Protein AF-A0A352SSP4-F1 (afdb_monomer)

Foldseek 3Di:
DVPDDPDDDAAAEQPDPWDWDQDDWDQDPPPGIDTDIDTHYHDDDQQDWDAPPVVRDTDGRHDDD

pLDDT: mean 87.96, std 8.55, range [54.12, 94.44]

Sequence (65 aa):
DATETRDIERSAKDSDPLSGLAFKIMNDPFVGSLTFLRIYSGSLKKGDSILNSTKGKKERVGRMM

Secondary structure (DSSP, 8-state):
-TT--------S-TTSPPEEEEEEEEEETTTEEEEEEEEEES---TT-EEEETTTTEEEE-----

Solvent-accessible surface area (backbone atoms only — not comparable to full-atom values): 4398 Å² total; per-residue (Å²): 112,101,84,62,81,76,90,74,85,74,60,83,37,66,87,42,73,72,41,67,49,76,80,47,78,46,78,43,97,88,80,40,78,44,73,44,68,48,75,52,16,24,72,87,58,80,68,41,76,44,74,41,78,93,75,77,39,80,44,70,40,64,87,86,132

Nearest PDB structures (foldseek):
  6bk7-assembly2_B  TM=9.783E-01  e=1.008E-04  Enterococcus faecalis V583
  5vh6-assembly1_A  TM=9.226E-01  e=7.327E-05  Bacillus subtilis subsp. subtilis str. 168
  2xex-assembly1_A  TM=9.908E-01  e=2.032E-04  Staphylococcus aureus
  2xex-assembly2_B  TM=9.857E-01  e=3.176E-04  Staphylococcus aureus
  3zz0-assembly1_A  TM=9.335E-01  e=3.176E-04  Staphylococcus aureus

Mean predicted aligned error: 5.73 Å

Structure (mmCIF, N/CA/C/O backbone):
data_AF-A0A352SSP4-F1
#
_entry.id   AF-A0A352SSP4-F1
#
loop_
_atom_site.group_PDB
_atom_site.id
_atom_site.type_symbol
_atom_site.label_atom_id
_atom_site.label_alt_id
_atom_site.label_comp_id
_atom_site.label_asym_id
_atom_site.label_entity_id
_atom_site.label_seq_id
_atom_site.pdbx_PDB_ins_code
_atom_site.Cartn_x
_atom_site.Cartn_y
_atom_site.Cartn_z
_atom_site.occupancy
_atom_site.B_iso_or_equiv
_atom_site.auth_seq_id
_atom_site.auth_comp_id
_atom_site.auth_asym_id
_atom_site.auth_atom_id
_atom_site.pdbx_PDB_model_num
ATOM 1 N N . ASP A 1 1 ? 2.436 16.666 13.380 1.00 54.12 1 ASP A N 1
ATOM 2 C CA . ASP A 1 1 ? 1.601 17.689 14.053 1.00 54.12 1 ASP A CA 1
ATOM 3 C C . ASP A 1 1 ? 1.690 17.580 15.566 1.00 54.12 1 ASP A C 1
ATOM 5 O O . ASP A 1 1 ? 1.946 16.493 16.064 1.00 54.12 1 ASP A O 1
ATOM 9 N N . ALA A 1 2 ? 1.477 18.672 16.308 1.00 60.88 2 ALA A N 1
ATOM 10 C CA . ALA A 1 2 ? 1.519 18.669 17.782 1.00 60.88 2 ALA A CA 1
ATOM 11 C C . ALA A 1 2 ? 0.383 17.849 18.442 1.00 60.88 2 ALA A C 1
ATOM 13 O O . ALA A 1 2 ? 0.438 17.564 19.633 1.00 60.88 2 ALA A O 1
ATOM 14 N N . THR A 1 3 ? -0.623 17.445 17.662 1.00 70.44 3 THR A N 1
ATOM 15 C CA . THR A 1 3 ? -1.761 16.596 18.056 1.00 70.44 3 THR A CA 1
ATOM 16 C C . THR A 1 3 ? -1.644 15.145 17.577 1.00 70.44 3 THR A C 1
ATOM 18 O O . THR A 1 3 ? -2.562 14.354 17.779 1.00 70.44 3 THR A O 1
ATOM 21 N N . GLU A 1 4 ? -0.544 14.771 16.924 1.00 68.06 4 GLU A N 1
ATOM 22 C CA . GLU A 1 4 ? -0.385 13.444 16.330 1.00 68.06 4 GLU A CA 1
ATOM 23 C C . GLU A 1 4 ? 0.007 12.407 17.392 1.00 68.06 4 GLU A C 1
ATOM 25 O O . GLU A 1 4 ? 1.134 12.400 17.892 1.00 68.06 4 GLU A O 1
ATOM 30 N N . THR A 1 5 ? -0.920 11.512 17.737 1.00 70.25 5 THR A N 1
ATOM 31 C CA . THR A 1 5 ? -0.625 10.357 18.591 1.00 70.25 5 THR A CA 1
ATOM 32 C C . THR A 1 5 ? 0.247 9.370 17.817 1.00 70.25 5 THR A C 1
ATOM 34 O O . THR A 1 5 ? -0.198 8.744 16.854 1.00 70.25 5 THR A O 1
ATOM 37 N N . ARG A 1 6 ? 1.511 9.258 18.229 1.00 67.12 6 ARG A N 1
ATOM 38 C CA . ARG A 1 6 ? 2.461 8.252 17.740 1.00 67.12 6 ARG A CA 1
ATOM 39 C C . ARG A 1 6 ? 2.257 6.950 18.527 1.00 67.12 6 ARG A C 1
ATOM 41 O O . ARG A 1 6 ? 1.735 6.996 19.634 1.00 67.12 6 ARG A O 1
ATOM 48 N N . ASP A 1 7 ? 2.611 5.813 17.932 1.00 71.94 7 ASP A N 1
ATOM 49 C CA . ASP A 1 7 ? 2.476 4.467 18.527 1.00 71.94 7 ASP A CA 1
ATOM 50 C C . ASP A 1 7 ? 1.034 3.962 18.714 1.00 71.94 7 ASP A C 1
ATOM 52 O O . ASP A 1 7 ? 0.654 3.405 19.740 1.00 71.94 7 ASP A O 1
ATOM 56 N N . ILE A 1 8 ? 0.211 4.122 17.674 1.00 80.06 8 ILE A N 1
ATOM 57 C CA . ILE A 1 8 ? -1.118 3.504 17.622 1.00 80.06 8 ILE A CA 1
ATOM 58 C C . ILE A 1 8 ? -0.958 2.004 17.358 1.00 80.06 8 ILE A C 1
ATOM 60 O O . ILE A 1 8 ? -0.459 1.609 16.299 1.00 80.06 8 ILE A O 1
ATOM 64 N N . GLU A 1 9 ? -1.435 1.172 18.282 1.00 81.88 9 GLU A N 1
ATOM 65 C CA . GLU A 1 9 ? -1.487 -0.274 18.079 1.00 81.88 9 GLU A CA 1
ATOM 66 C C . GLU A 1 9 ? -2.356 -0.632 16.868 1.00 81.88 9 GLU A C 1
ATOM 68 O O . GLU A 1 9 ? -3.448 -0.096 16.658 1.00 81.88 9 GLU A O 1
ATOM 73 N N . ARG A 1 10 ? -1.863 -1.566 16.051 1.00 85.00 10 ARG A N 1
ATOM 74 C CA . ARG A 1 10 ? -2.578 -2.094 14.888 1.00 85.00 10 ARG A CA 1
ATOM 75 C C . ARG A 1 10 ? -2.823 -3.577 15.083 1.00 85.00 10 ARG A C 1
ATOM 77 O O . ARG A 1 10 ? -1.889 -4.374 15.077 1.00 85.00 10 ARG A O 1
ATOM 84 N N . SER A 1 11 ? -4.092 -3.933 15.258 1.00 88.81 11 SER A N 1
ATOM 85 C CA . SER A 1 11 ? -4.522 -5.326 15.296 1.00 88.81 11 SER A CA 1
ATOM 86 C C . SER A 1 11 ? -4.634 -5.886 13.880 1.00 88.81 11 SER A C 1
ATOM 88 O O . SER A 1 11 ? -4.950 -5.163 12.936 1.00 88.81 11 SER A O 1
ATOM 90 N N . ALA A 1 12 ? -4.436 -7.196 13.733 1.00 91.12 12 ALA A N 1
ATOM 91 C CA . ALA A 1 12 ? -4.628 -7.908 12.470 1.00 91.12 12 ALA A CA 1
ATOM 92 C C . ALA A 1 12 ? -6.122 -8.112 12.157 1.00 91.12 12 ALA A C 1
ATOM 94 O O . ALA A 1 12 ? -6.618 -9.237 12.127 1.00 91.12 12 ALA A O 1
ATOM 95 N N . LYS A 1 13 ? -6.855 -7.007 11.990 1.00 91.62 13 LYS A N 1
ATOM 96 C CA . LYS A 1 13 ? -8.273 -6.981 11.624 1.00 91.62 13 LYS A CA 1
ATOM 97 C C . LYS A 1 13 ? -8.448 -6.312 10.269 1.00 91.62 13 LYS A C 1
ATOM 99 O O . LYS A 1 13 ? -7.930 -5.221 10.041 1.00 91.62 13 LYS A O 1
ATOM 104 N N . ASP A 1 14 ? -9.258 -6.917 9.410 1.00 89.94 14 ASP A N 1
ATOM 105 C CA . ASP A 1 14 ? -9.547 -6.389 8.070 1.00 89.94 14 ASP A CA 1
ATOM 106 C C . ASP A 1 14 ? -10.399 -5.109 8.096 1.00 89.94 14 ASP A C 1
ATOM 108 O O . ASP A 1 14 ? -10.408 -4.348 7.128 1.00 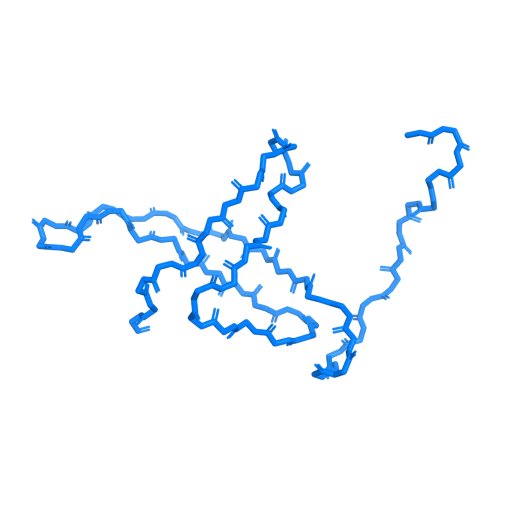89.94 14 ASP A O 1
ATOM 112 N N . SER A 1 15 ? -11.117 -4.869 9.200 1.00 90.50 15 SER A N 1
ATOM 113 C CA . SER A 1 15 ? -11.933 -3.671 9.432 1.00 90.50 15 SER A CA 1
ATOM 114 C C . SER A 1 15 ? -11.124 -2.447 9.860 1.00 90.50 15 SER A C 1
ATOM 116 O O . SER A 1 15 ? -11.628 -1.327 9.783 1.00 90.50 15 SER A O 1
ATOM 118 N N . ASP A 1 16 ? -9.902 -2.652 10.353 1.00 90.19 16 ASP A N 1
ATOM 119 C CA . ASP A 1 16 ? -9.051 -1.562 10.822 1.00 90.19 16 ASP A CA 1
ATOM 120 C C . ASP A 1 16 ? -8.469 -0.785 9.627 1.00 90.19 16 ASP A C 1
ATOM 122 O O . ASP A 1 16 ? -8.398 -1.307 8.511 1.00 90.19 16 ASP A O 1
ATOM 126 N N . PRO A 1 17 ? -8.019 0.470 9.812 1.00 90.31 17 PRO A N 1
ATOM 127 C CA . PRO A 1 17 ? -7.435 1.214 8.705 1.00 90.31 17 PRO A CA 1
ATOM 128 C C . PRO A 1 17 ? -6.177 0.516 8.173 1.00 90.31 17 PRO A C 1
ATOM 130 O O . PRO A 1 17 ? -5.416 -0.079 8.944 1.00 90.31 17 PRO A O 1
ATOM 133 N N . LEU A 1 18 ? -5.949 0.626 6.862 1.00 91.69 18 LEU A N 1
ATOM 134 C CA . LEU A 1 18 ? -4.826 -0.020 6.190 1.00 91.69 18 LEU A CA 1
ATOM 135 C C . LEU A 1 18 ? -3.490 0.405 6.813 1.00 91.69 18 LEU A C 1
ATOM 137 O O . LEU A 1 18 ? -3.168 1.593 6.868 1.00 91.69 18 LEU A O 1
ATOM 141 N N . SER A 1 19 ? -2.695 -0.577 7.228 1.00 93.19 19 SER A N 1
ATOM 142 C CA . SER A 1 19 ? -1.298 -0.380 7.604 1.00 93.19 19 SER A CA 1
ATOM 143 C C . SER A 1 19 ? -0.434 -1.498 7.032 1.00 93.19 19 SER A C 1
ATOM 145 O O . SER A 1 19 ? -0.834 -2.664 6.990 1.00 93.19 19 SER A O 1
ATOM 147 N N . GLY A 1 20 ? 0.756 -1.145 6.557 1.00 92.62 20 GLY A N 1
ATOM 148 C CA . GLY A 1 20 ? 1.669 -2.105 5.960 1.00 92.62 20 GLY A CA 1
ATOM 149 C C . GLY A 1 20 ? 3.070 -1.547 5.767 1.00 92.62 20 GLY A C 1
ATOM 150 O O . GLY A 1 20 ? 3.270 -0.332 5.751 1.00 92.62 20 GLY A O 1
ATOM 151 N N . LEU A 1 21 ? 4.036 -2.451 5.618 1.00 93.00 21 LEU A N 1
ATOM 152 C CA . LEU A 1 21 ? 5.445 -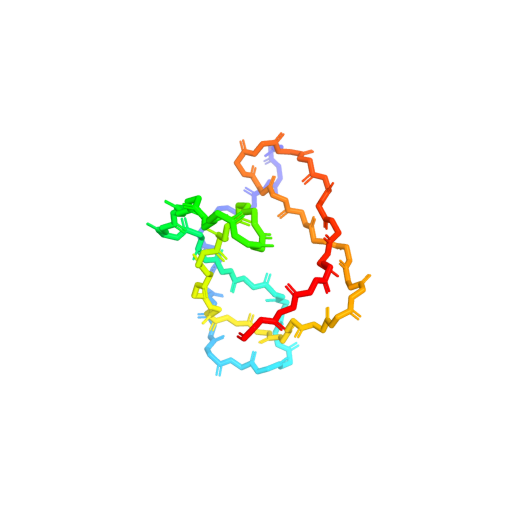2.134 5.406 1.00 93.00 21 LEU A CA 1
ATOM 153 C C . LEU A 1 21 ? 5.913 -2.660 4.052 1.00 93.00 21 LEU A C 1
ATOM 155 O O . LEU A 1 21 ? 5.796 -3.852 3.756 1.00 93.00 21 LEU A O 1
ATOM 159 N N . ALA A 1 22 ? 6.475 -1.763 3.244 1.00 93.81 22 ALA A N 1
ATOM 160 C CA . ALA A 1 22 ? 7.187 -2.123 2.028 1.00 93.81 22 ALA A CA 1
ATOM 161 C C . ALA A 1 22 ? 8.617 -2.529 2.405 1.00 93.81 22 ALA A C 1
ATOM 163 O O . ALA A 1 22 ? 9.442 -1.673 2.717 1.00 93.81 22 ALA A O 1
ATOM 164 N N . PHE A 1 23 ? 8.898 -3.832 2.429 1.00 94.44 23 PHE A N 1
ATOM 165 C CA . PHE A 1 23 ? 10.164 -4.361 2.956 1.00 94.44 23 PHE A CA 1
ATOM 166 C C . PHE A 1 23 ? 11.171 -4.725 1.862 1.00 94.44 23 PHE A C 1
ATOM 168 O O . PHE A 1 23 ? 12.357 -4.891 2.141 1.00 94.44 23 PHE A O 1
ATOM 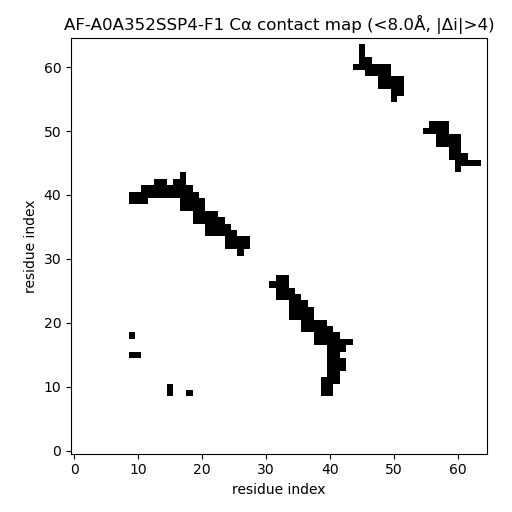175 N N . LYS A 1 24 ? 10.715 -4.876 0.615 1.00 93.88 24 LYS A N 1
ATOM 176 C CA . LYS A 1 24 ? 11.584 -5.235 -0.504 1.00 93.88 24 LYS A CA 1
ATOM 177 C C . LYS A 1 24 ? 11.115 -4.574 -1.789 1.00 93.88 24 LYS A C 1
ATOM 179 O O . LYS A 1 24 ? 9.923 -4.553 -2.085 1.00 93.88 24 LYS A O 1
ATOM 184 N N . ILE A 1 25 ? 12.072 -4.066 -2.555 1.00 92.75 25 ILE A N 1
ATOM 185 C CA . ILE A 1 25 ? 11.855 -3.514 -3.891 1.00 92.75 25 ILE A CA 1
ATOM 186 C C . ILE A 1 25 ? 12.731 -4.314 -4.850 1.00 92.75 25 ILE A C 1
ATOM 188 O O . ILE A 1 25 ? 13.920 -4.503 -4.592 1.00 92.75 25 ILE A O 1
ATOM 192 N N . MET A 1 26 ? 12.140 -4.821 -5.925 1.00 93.69 26 MET A N 1
ATOM 193 C CA . MET A 1 26 ? 12.835 -5.572 -6.970 1.00 93.69 26 MET A CA 1
ATOM 194 C C . MET A 1 26 ? 12.443 -5.014 -8.329 1.00 93.69 26 MET A C 1
ATOM 196 O O . MET A 1 26 ? 11.288 -4.671 -8.535 1.00 93.69 26 MET A O 1
ATOM 200 N N . ASN A 1 27 ? 13.383 -4.949 -9.264 1.00 92.69 27 ASN A N 1
ATOM 201 C CA . ASN A 1 27 ? 13.080 -4.578 -10.641 1.00 92.69 27 ASN A CA 1
ATOM 202 C C . ASN A 1 27 ? 13.059 -5.847 -11.488 1.00 92.69 27 ASN A C 1
ATOM 204 O O . ASN A 1 27 ? 14.092 -6.492 -11.658 1.00 92.69 27 ASN A O 1
ATOM 208 N N . ASP A 1 28 ? 11.880 -6.202 -11.982 1.00 90.69 28 ASP A N 1
ATOM 209 C CA . ASP A 1 28 ? 11.683 -7.308 -12.906 1.00 90.69 28 ASP A CA 1
ATOM 210 C C . ASP A 1 28 ? 11.697 -6.792 -14.359 1.00 90.69 28 ASP A C 1
ATOM 212 O O . ASP A 1 28 ? 11.076 -5.763 -14.651 1.00 90.69 28 ASP A O 1
ATOM 216 N N . PRO A 1 29 ? 12.390 -7.477 -15.285 1.00 89.25 29 PRO A N 1
ATOM 217 C CA . PRO A 1 29 ? 12.531 -7.025 -16.668 1.00 89.25 29 PRO A CA 1
ATOM 218 C C . PRO A 1 29 ? 11.223 -7.009 -17.477 1.00 89.25 29 PRO A C 1
ATOM 220 O O . PRO A 1 29 ? 11.164 -6.314 -18.488 1.00 89.25 29 PRO A O 1
ATOM 223 N N . PHE A 1 30 ? 10.177 -7.729 -17.061 1.00 88.00 30 PHE A N 1
ATOM 224 C CA . PHE A 1 30 ? 8.906 -7.819 -17.790 1.00 88.00 30 PHE A CA 1
ATOM 225 C C . PHE A 1 30 ? 7.799 -6.962 -17.178 1.00 88.00 30 PHE A C 1
ATOM 227 O O . PHE A 1 30 ? 6.964 -6.423 -17.905 1.00 88.00 30 PHE A O 1
ATOM 234 N N . VAL A 1 31 ? 7.766 -6.845 -15.848 1.00 86.38 31 VAL A N 1
ATOM 235 C CA . VAL A 1 31 ? 6.682 -6.146 -15.129 1.00 86.38 31 VAL A CA 1
ATOM 236 C C . VAL A 1 31 ? 7.107 -4.836 -14.466 1.00 86.38 31 VAL A C 1
ATOM 238 O O . VAL A 1 31 ? 6.256 -4.107 -13.957 1.00 86.38 31 VAL A O 1
ATOM 241 N N . GLY A 1 32 ? 8.396 -4.493 -14.524 1.00 89.00 32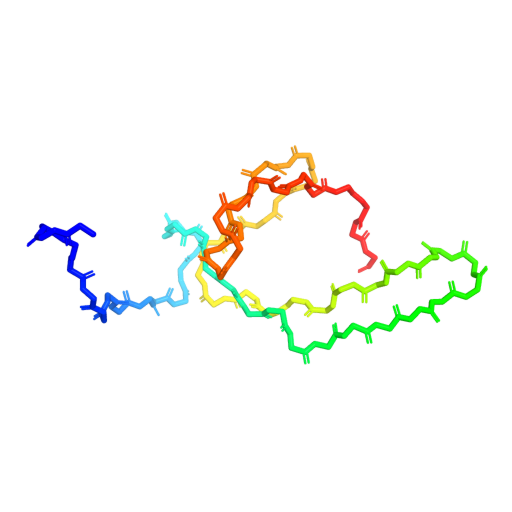 GLY A N 1
ATOM 242 C CA . GLY A 1 32 ? 8.943 -3.265 -13.957 1.00 89.00 32 GLY A CA 1
ATOM 243 C C . GLY A 1 32 ? 9.234 -3.385 -12.462 1.00 89.00 32 GLY A C 1
ATOM 244 O O . GLY A 1 32 ? 9.676 -4.424 -11.975 1.00 89.00 32 GLY A O 1
ATOM 245 N N . SER A 1 33 ? 9.033 -2.296 -11.716 1.00 89.81 33 SER A N 1
ATOM 246 C CA . SER A 1 33 ? 9.354 -2.265 -10.285 1.00 89.81 33 SER A CA 1
ATOM 247 C C . SER A 1 33 ? 8.268 -2.940 -9.442 1.00 89.81 33 SER A C 1
ATOM 249 O O . SER A 1 33 ? 7.122 -2.493 -9.395 1.00 89.81 33 SER A O 1
ATOM 251 N N . LEU A 1 34 ? 8.650 -4.006 -8.746 1.00 92.06 34 LEU A N 1
ATOM 252 C CA . LEU A 1 34 ? 7.848 -4.752 -7.788 1.00 92.06 34 LEU A CA 1
ATOM 253 C C . LEU A 1 34 ? 8.154 -4.273 -6.373 1.00 92.06 34 LEU A C 1
ATOM 255 O O . LEU A 1 34 ? 9.280 -4.382 -5.885 1.00 92.06 34 LEU A O 1
ATOM 259 N N . THR A 1 35 ? 7.124 -3.781 -5.692 1.00 92.31 35 THR A N 1
ATOM 260 C CA . THR A 1 35 ? 7.194 -3.428 -4.272 1.00 92.31 35 THR A CA 1
ATOM 261 C C . THR A 1 35 ? 6.488 -4.502 -3.460 1.00 92.31 35 THR A C 1
ATOM 263 O O . THR A 1 35 ? 5.271 -4.652 -3.543 1.00 92.31 35 THR A O 1
ATOM 266 N N . PHE A 1 36 ? 7.247 -5.245 -2.661 1.00 92.69 36 PHE A N 1
ATOM 267 C CA . PHE A 1 36 ? 6.704 -6.247 -1.754 1.00 92.69 36 PHE A CA 1
ATOM 268 C C . PHE A 1 36 ? 6.215 -5.564 -0.483 1.00 92.69 36 PHE A C 1
ATOM 270 O O . PHE A 1 36 ? 6.993 -4.935 0.242 1.00 92.69 36 PHE A O 1
ATOM 277 N N . LEU A 1 37 ? 4.920 -5.710 -0.222 1.00 93.12 37 LEU A N 1
ATOM 278 C CA . LEU A 1 37 ? 4.231 -5.112 0.911 1.00 93.12 37 LEU A CA 1
ATOM 279 C C . LEU A 1 37 ? 3.748 -6.211 1.856 1.00 93.12 37 LEU A C 1
ATOM 281 O O . LEU A 1 37 ? 3.080 -7.154 1.432 1.00 93.12 37 LEU A O 1
ATOM 285 N N . ARG A 1 38 ? 4.033 -6.065 3.150 1.00 93.81 38 ARG A N 1
ATOM 286 C CA . ARG A 1 38 ? 3.343 -6.819 4.198 1.00 93.81 38 ARG A CA 1
ATOM 287 C C . ARG A 1 38 ? 2.233 -5.953 4.776 1.00 93.81 38 ARG A C 1
ATOM 289 O O . ARG A 1 38 ? 2.520 -4.873 5.280 1.00 93.81 38 ARG A O 1
ATOM 296 N N . ILE A 1 39 ? 0.994 -6.434 4.725 1.00 93.19 39 ILE A N 1
ATOM 297 C CA . ILE A 1 39 ? -0.156 -5.794 5.376 1.00 93.19 39 ILE A CA 1
ATOM 298 C C . ILE A 1 39 ? -0.238 -6.294 6.824 1.00 93.19 39 ILE A C 1
ATOM 300 O O . ILE A 1 39 ? -0.114 -7.496 7.070 1.00 93.19 39 ILE A O 1
ATOM 304 N N . TYR A 1 40 ? -0.406 -5.368 7.767 1.00 93.75 40 TYR A N 1
ATOM 305 C CA . TYR A 1 40 ? -0.578 -5.656 9.194 1.00 93.75 40 TYR A CA 1
ATOM 306 C C . TYR A 1 40 ? -2.027 -5.493 9.644 1.00 93.75 40 TYR A C 1
ATOM 308 O O . TYR A 1 40 ? -2.491 -6.286 10.454 1.00 93.75 40 TYR A O 1
ATOM 316 N N . SER A 1 41 ? -2.738 -4.496 9.115 1.00 93.75 41 SER A N 1
ATOM 317 C CA . SER A 1 41 ? -4.150 -4.246 9.411 1.00 93.75 41 SER A CA 1
ATOM 318 C C . SER A 1 41 ? -4.879 -3.724 8.181 1.00 93.75 41 SER A C 1
ATOM 320 O O . SER A 1 41 ? -4.260 -3.103 7.310 1.00 93.75 41 SER A O 1
ATOM 322 N N . GLY A 1 42 ? -6.193 -3.923 8.140 1.00 93.31 42 GLY A N 1
ATOM 323 C CA . GLY A 1 42 ? -7.037 -3.515 7.027 1.00 93.31 42 GLY A CA 1
ATOM 324 C C . GLY A 1 42 ? -6.882 -4.391 5.789 1.00 93.31 42 GLY A C 1
ATOM 325 O O . GLY A 1 42 ? -6.271 -5.457 5.813 1.00 93.31 42 GLY A O 1
ATOM 326 N N . SER A 1 43 ? -7.434 -3.915 4.678 1.00 91.62 43 SER A N 1
ATOM 327 C CA . SER A 1 43 ? -7.365 -4.591 3.383 1.00 91.62 43 SER A CA 1
ATOM 328 C C . SER A 1 43 ? -6.926 -3.627 2.288 1.00 91.62 43 SER A C 1
ATOM 330 O O . SER A 1 43 ?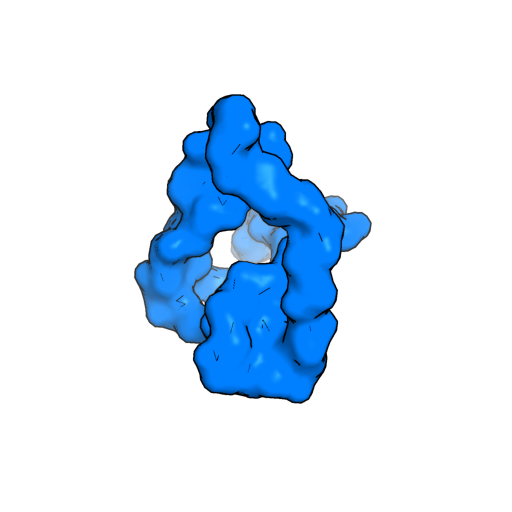 -7.150 -2.419 2.380 1.00 91.62 43 SER A O 1
ATOM 332 N N . LEU A 1 44 ? -6.273 -4.165 1.257 1.00 91.31 44 LEU A N 1
ATOM 333 C CA . LEU A 1 44 ? -5.822 -3.406 0.097 1.00 91.31 44 LEU A CA 1
ATOM 334 C C . LEU A 1 44 ? -6.528 -3.912 -1.156 1.00 91.31 44 LEU A C 1
ATOM 336 O O . LEU A 1 44 ? -6.475 -5.105 -1.459 1.00 91.31 44 LEU A O 1
ATOM 340 N N . LYS A 1 45 ? -7.169 -3.009 -1.900 1.00 91.19 45 LYS A N 1
ATOM 341 C CA . LYS A 1 45 ? -7.845 -3.340 -3.154 1.00 91.19 45 LYS A CA 1
ATOM 342 C C . LYS A 1 45 ? -7.164 -2.671 -4.338 1.00 91.19 45 LYS A C 1
ATOM 344 O O . LYS A 1 45 ? -6.500 -1.638 -4.247 1.00 91.19 45 LYS A O 1
ATOM 349 N N . LYS A 1 46 ? -7.345 -3.291 -5.502 1.00 91.69 46 LYS A N 1
ATOM 350 C CA . LYS A 1 46 ? -6.881 -2.737 -6.771 1.00 91.69 46 LYS A CA 1
ATOM 351 C C . LYS A 1 46 ? -7.577 -1.401 -7.028 1.00 91.69 46 LYS A C 1
ATOM 353 O O . LYS A 1 46 ? -8.802 -1.337 -7.034 1.00 91.69 46 LYS A O 1
ATOM 358 N N . GLY A 1 47 ? -6.794 -0.371 -7.330 1.00 91.75 47 GLY A N 1
ATOM 359 C CA . GLY A 1 47 ? -7.280 0.976 -7.611 1.00 91.75 47 GLY A CA 1
ATOM 360 C C . GLY A 1 47 ? -7.289 1.914 -6.405 1.00 91.75 47 GLY A C 1
ATOM 361 O O . GLY A 1 47 ? -7.449 3.119 -6.625 1.00 91.75 47 GLY A O 1
ATOM 362 N N . ASP A 1 48 ? -7.066 1.404 -5.189 1.00 91.62 48 ASP A N 1
ATOM 363 C CA . ASP A 1 48 ? -7.013 2.218 -3.973 1.00 91.62 48 ASP A CA 1
ATOM 364 C C . ASP A 1 48 ? -5.869 3.234 -4.036 1.00 91.62 48 ASP A C 1
ATOM 366 O O . ASP A 1 48 ? -4.813 2.990 -4.622 1.00 91.62 48 ASP A O 1
ATOM 370 N N . SER A 1 49 ? -6.080 4.396 -3.422 1.00 93.31 49 SER A N 1
ATOM 371 C CA . SER A 1 49 ? -5.042 5.415 -3.254 1.00 93.31 49 SER A CA 1
ATOM 372 C C . SER A 1 49 ? -4.607 5.447 -1.797 1.00 93.31 49 SER A C 1
ATOM 374 O O . SER A 1 49 ? -5.384 5.831 -0.925 1.00 93.31 49 SER A O 1
ATOM 376 N N . ILE A 1 50 ? -3.370 5.039 -1.540 1.00 92.31 50 ILE A N 1
ATOM 377 C CA . ILE A 1 50 ? -2.798 4.903 -0.200 1.00 92.31 50 ILE A CA 1
ATOM 378 C C . ILE A 1 50 ? -1.791 6.016 0.067 1.00 92.31 50 ILE A C 1
ATOM 380 O O . ILE A 1 50 ? -1.190 6.561 -0.856 1.00 92.31 50 ILE A O 1
ATOM 384 N N . LEU A 1 51 ? -1.590 6.366 1.334 1.00 92.38 51 LEU A N 1
ATOM 385 C CA . LEU A 1 51 ? -0.569 7.331 1.732 1.00 92.38 51 LEU A CA 1
ATOM 386 C C . LEU A 1 51 ? 0.739 6.600 2.044 1.00 92.38 51 LEU A C 1
ATOM 388 O O . LEU A 1 51 ? 0.792 5.780 2.958 1.00 92.38 51 LEU A O 1
ATOM 392 N N . ASN A 1 52 ? 1.811 6.944 1.336 1.00 92.06 52 ASN A N 1
ATOM 393 C CA . ASN A 1 52 ? 3.162 6.618 1.768 1.00 92.06 52 ASN A CA 1
ATOM 394 C C . ASN A 1 52 ? 3.548 7.577 2.900 1.00 92.06 52 ASN A C 1
ATOM 396 O O . ASN A 1 52 ? 3.922 8.723 2.644 1.00 92.06 52 ASN A O 1
ATOM 400 N N . SER A 1 53 ? 3.442 7.109 4.143 1.00 88.94 53 SER A N 1
ATOM 401 C CA . SER A 1 53 ? 3.711 7.909 5.343 1.00 88.94 53 SER A CA 1
ATOM 402 C C . SER A 1 53 ? 5.151 8.428 5.408 1.00 88.94 53 SER A C 1
ATOM 404 O O . SER A 1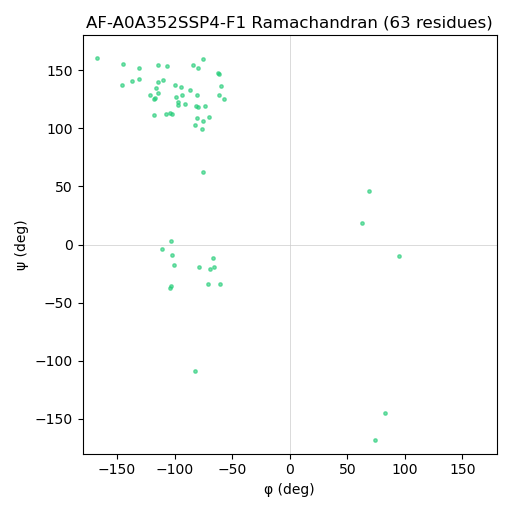 53 ? 5.365 9.551 5.848 1.00 88.94 53 SER A O 1
ATOM 406 N N . THR A 1 54 ? 6.134 7.674 4.903 1.00 89.38 54 THR A N 1
ATOM 407 C CA . THR A 1 54 ? 7.548 8.091 4.894 1.00 89.38 54 THR A CA 1
ATOM 408 C C . THR A 1 54 ? 7.817 9.227 3.907 1.00 89.38 54 THR A C 1
ATOM 410 O O . THR A 1 54 ? 8.668 10.074 4.158 1.00 89.38 54 THR A O 1
ATOM 413 N N . LYS A 1 55 ? 7.111 9.250 2.770 1.00 89.56 55 LYS A N 1
ATOM 414 C CA . LYS A 1 55 ? 7.311 10.253 1.706 1.00 89.56 55 LYS A CA 1
ATOM 415 C C . LYS A 1 55 ? 6.252 11.358 1.689 1.00 89.56 55 LYS A C 1
ATOM 417 O O . LYS A 1 55 ? 6.389 12.295 0.909 1.00 89.56 55 LYS A O 1
ATOM 422 N N . GLY A 1 56 ? 5.182 11.227 2.474 1.00 90.69 56 GLY A N 1
ATOM 423 C CA . GLY A 1 56 ? 4.035 12.141 2.470 1.00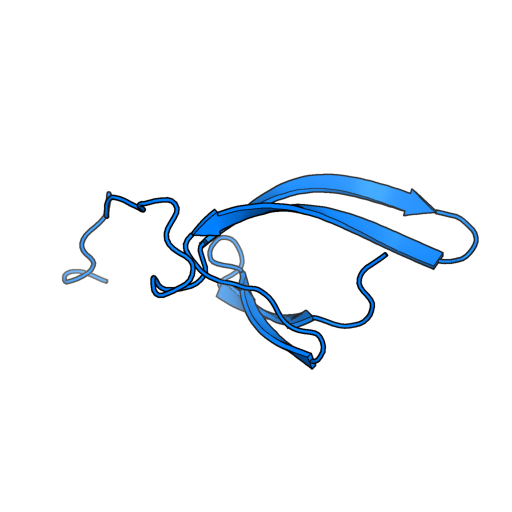 90.69 56 GLY A CA 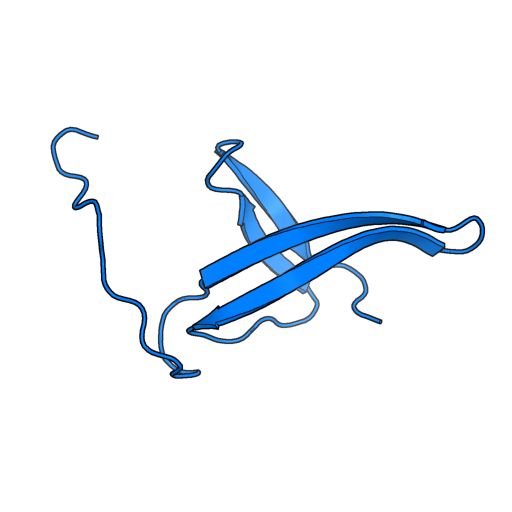1
ATOM 424 C C . GLY A 1 56 ? 3.272 12.183 1.139 1.00 90.69 56 GLY A C 1
ATOM 425 O O . GLY A 1 56 ? 2.560 13.146 0.867 1.00 90.69 56 GLY A O 1
ATOM 426 N N . LYS A 1 57 ? 3.437 11.169 0.279 1.00 92.81 57 LYS A N 1
ATOM 427 C CA . LYS A 1 57 ? 2.851 11.127 -1.070 1.00 92.81 57 LYS A CA 1
ATOM 428 C C . LYS A 1 57 ? 1.753 10.082 -1.157 1.00 92.81 57 LYS A C 1
ATOM 430 O O . LYS A 1 57 ? 1.874 9.002 -0.583 1.00 92.81 57 LYS A O 1
ATOM 435 N N . LYS A 1 58 ? 0.687 10.405 -1.890 1.00 92.38 58 LYS A N 1
ATOM 436 C CA . LYS A 1 58 ? -0.354 9.435 -2.234 1.00 92.38 58 LYS A CA 1
ATOM 437 C C . LYS A 1 58 ? 0.119 8.589 -3.412 1.00 92.38 58 LYS A C 1
ATOM 439 O O . LYS A 1 58 ? 0.521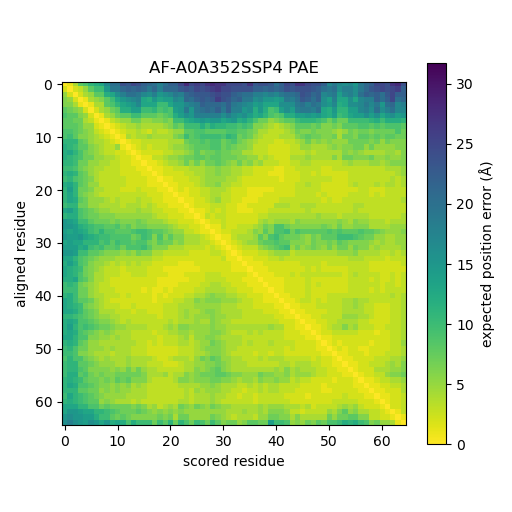 9.135 -4.433 1.00 92.38 58 LYS A O 1
ATOM 444 N N . GLU A 1 59 ? 0.040 7.280 -3.258 1.00 92.06 59 GLU A N 1
ATOM 445 C CA . GLU A 1 59 ? 0.387 6.283 -4.265 1.00 92.06 59 GLU A CA 1
ATOM 446 C C . GLU A 1 59 ? -0.880 5.527 -4.662 1.00 92.06 59 GLU A C 1
ATOM 448 O O . GLU A 1 59 ? -1.711 5.205 -3.809 1.00 92.06 59 GLU A O 1
ATOM 453 N N . ARG A 1 60 ? -1.047 5.234 -5.953 1.00 92.50 60 ARG A N 1
ATOM 454 C CA . ARG A 1 60 ? -2.199 4.471 -6.443 1.00 92.50 60 ARG A CA 1
ATOM 455 C C . ARG A 1 60 ? -1.817 3.013 -6.648 1.00 92.50 60 ARG A C 1
ATOM 457 O O . ARG A 1 60 ? -0.881 2.707 -7.382 1.00 92.50 60 ARG A O 1
ATOM 464 N N . VAL A 1 61 ? -2.586 2.107 -6.055 1.00 92.06 61 VAL A N 1
ATOM 465 C CA . VAL A 1 61 ? -2.383 0.667 -6.191 1.00 92.06 61 VAL A CA 1
ATOM 466 C C . VAL A 1 61 ? -2.856 0.214 -7.565 1.00 92.06 61 VAL A C 1
ATOM 468 O O . VAL A 1 61 ? -4.050 0.164 -7.861 1.00 92.06 61 VAL A O 1
ATOM 471 N N . GLY A 1 62 ? -1.882 -0.074 -8.424 1.00 88.06 62 GLY A N 1
ATOM 472 C CA . GLY A 1 62 ? -2.091 -0.545 -9.786 1.00 88.06 62 GLY A CA 1
ATOM 473 C C . GLY A 1 62 ? -2.352 -2.047 -9.837 1.00 88.06 62 GLY A C 1
ATOM 474 O O . GLY A 1 62 ? -3.425 -2.526 -9.478 1.00 88.06 62 GLY A O 1
ATOM 475 N N . ARG A 1 63 ? -1.381 -2.807 -10.343 1.00 86.06 63 ARG A N 1
ATOM 476 C CA . ARG A 1 63 ? -1.477 -4.264 -10.457 1.00 86.06 63 ARG A CA 1
ATOM 477 C C . ARG A 1 63 ? -0.864 -4.916 -9.220 1.00 86.06 63 ARG A C 1
ATOM 479 O O . ARG A 1 63 ? 0.263 -4.599 -8.865 1.00 86.06 63 ARG A O 1
ATOM 486 N N . MET A 1 64 ? -1.610 -5.823 -8.600 1.00 84.50 64 MET A N 1
ATOM 487 C CA . MET A 1 64 ? -1.091 -6.756 -7.600 1.00 84.50 64 MET A CA 1
ATOM 488 C C . MET A 1 64 ? -0.861 -8.095 -8.308 1.00 84.50 64 MET A C 1
ATOM 490 O O . MET A 1 64 ? -1.673 -8.459 -9.167 1.00 84.50 64 MET A O 1
ATOM 494 N N . MET A 1 65 ? 0.264 -8.746 -8.020 1.00 74.19 65 MET A N 1
ATOM 495 C CA . MET A 1 65 ? 0.642 -10.055 -8.567 1.00 74.19 65 MET A CA 1
ATOM 496 C C . MET A 1 65 ? 0.509 -11.127 -7.497 1.00 74.19 65 MET A C 1
ATOM 498 O O . MET A 1 65 ? 0.716 -10.778 -6.312 1.00 74.19 65 MET A O 1
#

Radius of gyration: 13.59 Å; Cα contacts (8 Å, |Δi|>4): 90; chains: 1; bounding box: 25×29×36 Å